Protein AF-A0A7W4GST1-F1 (afdb_monomer_lite)

Secondary structure (DSSP, 8-state):
-PPP--TTHHHHHHHHHHHHHHHHHHH--HHHHHHHTT--HHHHHTT-SSHHHHHHHHHHHHHHHHHHHHHHHHS--GGGS-HHHHHHHT---HHHHHHHHHHHHHTHHHHHHHHHS-TTSTTTTHHHHHHHH-

Foldseek 3Di:
DDDPPCVLVVLLLVLLLVQLLVQFLVRRDSVSSCVSSVHDVVSVVVPDVDSQRSLCVSLVLVVVLLVVVLCVLPVDDCVPPDPVVVVVSPDCDPVNVVVVVVSCVVRVSSVCNLPPRQPPYPSNCVVVVSVVSD

Radius of gyration: 18.72 Å; chains: 1; bounding box: 45×24×54 Å

Sequence (134 aa):
MSNRDTSIDSRLIESARKEFIEKGFIKAELKTICEDANVTTGAVYKRYKGKEELFGAVVEKAVVTLDSFVSERTDVDFSSMSDEEVKNTWIMNEKYILDVFRILWDIREEFVLLLEKSAGTVHENFGHDFAFRM

pLDDT: mean 89.86, std 10.29, range [38.62, 98.69]

Structure (mmCIF, N/CA/C/O backbone):
data_AF-A0A7W4GST1-F1
#
_entry.id   AF-A0A7W4GST1-F1
#
loop_
_atom_site.group_PDB
_atom_site.id
_atom_site.type_symbol
_atom_site.label_atom_id
_atom_site.label_alt_id
_atom_site.label_comp_id
_atom_site.label_asym_id
_atom_site.label_entity_id
_atom_site.label_seq_id
_atom_site.pdbx_PDB_ins_code
_atom_site.Cartn_x
_atom_site.Cartn_y
_atom_site.Cartn_z
_atom_site.occupancy
_atom_site.B_iso_or_equiv
_atom_site.auth_seq_id
_atom_site.auth_comp_id
_atom_site.auth_asym_id
_atom_site.auth_atom_id
_atom_site.pdbx_PDB_model_num
ATOM 1 N N . MET A 1 1 ? 13.398 4.122 26.455 1.00 38.62 1 MET A N 1
ATOM 2 C CA . MET A 1 1 ? 12.421 4.359 25.369 1.00 38.62 1 MET A CA 1
ATOM 3 C C . MET A 1 1 ? 11.592 3.093 25.238 1.00 38.62 1 MET A C 1
ATOM 5 O O . MET A 1 1 ? 12.191 2.034 25.116 1.00 38.62 1 MET A O 1
ATOM 9 N N . SER A 1 2 ? 10.266 3.158 25.398 1.00 48.28 2 SER A N 1
ATOM 10 C CA . SER A 1 2 ? 9.410 1.970 25.253 1.00 48.28 2 SER A CA 1
ATOM 11 C C . SER A 1 2 ? 9.526 1.463 23.820 1.00 48.28 2 SER A C 1
ATOM 13 O O . SER A 1 2 ? 9.198 2.209 22.900 1.00 48.28 2 SER A O 1
ATOM 15 N N . ASN A 1 3 ? 9.984 0.225 23.627 1.00 53.22 3 ASN A N 1
ATOM 16 C CA . ASN A 1 3 ? 9.865 -0.437 22.331 1.00 53.22 3 ASN A CA 1
ATOM 17 C C . ASN A 1 3 ? 8.385 -0.432 21.934 1.00 53.22 3 ASN A C 1
ATOM 19 O O . ASN A 1 3 ? 7.518 -0.749 22.754 1.00 53.22 3 ASN A O 1
ATOM 23 N N . ARG A 1 4 ? 8.095 0.005 20.705 1.00 65.50 4 ARG A N 1
ATOM 24 C CA . ARG A 1 4 ? 6.751 -0.106 20.140 1.00 65.50 4 ARG A CA 1
ATOM 25 C C . ARG A 1 4 ? 6.424 -1.592 20.051 1.00 65.50 4 ARG A C 1
ATOM 27 O O . ARG A 1 4 ? 7.200 -2.364 19.501 1.00 65.50 4 ARG A O 1
ATOM 34 N N . ASP A 1 5 ? 5.292 -1.975 20.619 1.00 67.75 5 ASP A N 1
ATOM 35 C CA . ASP A 1 5 ? 4.750 -3.318 20.463 1.00 67.75 5 ASP A CA 1
ATOM 36 C C . ASP A 1 5 ? 4.254 -3.485 19.019 1.00 67.75 5 ASP A C 1
ATOM 38 O O . ASP A 1 5 ? 3.178 -2.999 18.668 1.00 67.75 5 ASP A O 1
ATOM 42 N N . THR A 1 6 ? 5.064 -4.112 18.171 1.00 73.00 6 THR A N 1
ATOM 43 C CA . THR A 1 6 ? 4.752 -4.371 16.756 1.00 73.00 6 THR A CA 1
ATOM 44 C C . THR A 1 6 ? 3.945 -5.654 16.556 1.00 73.00 6 THR A C 1
ATOM 46 O O . THR A 1 6 ? 3.552 -5.964 15.434 1.00 73.00 6 THR A O 1
ATOM 49 N N . SER A 1 7 ? 3.646 -6.404 17.629 1.00 76.38 7 SER A N 1
ATOM 50 C CA . SER A 1 7 ? 2.970 -7.709 17.540 1.00 76.38 7 SER A CA 1
ATOM 51 C C . SER A 1 7 ? 1.570 -7.636 16.929 1.00 76.38 7 SER A C 1
ATOM 53 O O . SER A 1 7 ? 1.055 -8.638 16.435 1.00 76.38 7 SER A O 1
ATOM 55 N N . ILE A 1 8 ? 0.947 -6.454 16.946 1.00 81.88 8 ILE A N 1
ATOM 56 C CA . ILE A 1 8 ? -0.384 -6.244 16.379 1.00 81.88 8 ILE A CA 1
ATOM 57 C C . ILE A 1 8 ? -0.361 -5.720 14.942 1.00 81.88 8 ILE A C 1
ATOM 59 O O . ILE A 1 8 ? -1.408 -5.735 14.300 1.00 81.88 8 ILE A O 1
ATOM 63 N N . ASP A 1 9 ? 0.787 -5.250 14.452 1.00 84.81 9 ASP A N 1
ATOM 64 C CA . ASP A 1 9 ? 0.866 -4.530 13.180 1.00 84.81 9 ASP A CA 1
ATOM 65 C C . ASP A 1 9 ? 0.581 -5.478 12.008 1.00 84.81 9 ASP A C 1
ATOM 67 O O . ASP A 1 9 ? -0.189 -5.136 11.117 1.00 84.81 9 ASP A O 1
ATOM 71 N N . SER A 1 10 ? 1.092 -6.714 12.056 1.00 90.06 10 SER A N 1
ATOM 72 C CA . SER A 1 10 ? 0.873 -7.717 11.004 1.00 90.06 10 SER A CA 1
ATOM 73 C C . SER A 1 10 ? -0.607 -8.064 10.816 1.00 90.06 10 SER A C 1
ATOM 75 O O . SER A 1 10 ? -1.128 -7.947 9.709 1.00 90.06 10 SER A O 1
ATOM 77 N N . ARG A 1 11 ? -1.313 -8.424 11.895 1.00 94.25 11 ARG A N 1
ATOM 78 C CA . ARG A 1 11 ? -2.747 -8.767 11.844 1.00 94.25 11 ARG A CA 1
ATOM 79 C C . ARG A 1 11 ? -3.635 -7.572 11.492 1.00 94.25 11 ARG A C 1
ATOM 81 O O . ARG A 1 11 ? -4.651 -7.744 10.825 1.00 94.25 11 ARG A O 1
ATOM 88 N N . LEU A 1 12 ? -3.257 -6.363 11.918 1.00 95.50 12 LEU A N 1
ATOM 89 C CA . LEU A 1 12 ? -3.978 -5.138 11.575 1.00 95.50 12 LEU A CA 1
ATOM 90 C C . LEU A 1 12 ? -3.830 -4.805 10.087 1.00 95.50 12 LEU A C 1
ATOM 92 O O . LEU A 1 12 ? -4.831 -4.519 9.438 1.00 95.50 12 LEU A O 1
ATOM 96 N N . ILE A 1 13 ? -2.613 -4.883 9.543 1.00 96.31 13 ILE A N 1
ATOM 97 C CA . ILE A 1 13 ? -2.346 -4.676 8.114 1.00 96.31 13 ILE A CA 1
ATOM 98 C C . ILE A 1 13 ? -3.043 -5.741 7.265 1.00 96.31 13 ILE A C 1
ATOM 100 O O . ILE A 1 13 ? -3.629 -5.409 6.237 1.00 96.31 13 ILE A O 1
ATOM 104 N N . GLU A 1 14 ? -3.031 -7.006 7.692 1.00 96.88 14 GLU A N 1
ATOM 105 C CA . GLU A 1 14 ? -3.722 -8.085 6.980 1.00 96.88 14 GLU A CA 1
ATOM 106 C C . GLU A 1 14 ? -5.245 -7.873 6.959 1.00 96.88 14 GLU A C 1
ATOM 108 O O . GLU A 1 14 ? -5.868 -7.976 5.902 1.00 96.88 14 GLU A O 1
ATOM 113 N N . SER A 1 15 ? -5.842 -7.529 8.104 1.00 97.88 15 SER A N 1
ATOM 114 C CA . SER A 1 15 ? -7.270 -7.201 8.206 1.00 97.88 15 SER A CA 1
ATOM 115 C C . SER A 1 15 ? -7.639 -5.995 7.334 1.00 97.88 15 SER A C 1
ATOM 117 O O . SER A 1 15 ? -8.568 -6.056 6.528 1.00 97.88 15 SER A O 1
ATOM 119 N N . ALA A 1 16 ? -6.846 -4.922 7.418 1.00 98.06 16 ALA A N 1
ATOM 120 C CA . ALA A 1 16 ? -7.045 -3.714 6.628 1.00 98.06 16 ALA A CA 1
ATOM 121 C C . ALA A 1 16 ? -6.994 -4.006 5.127 1.00 98.06 16 ALA A C 1
ATOM 123 O O . ALA A 1 16 ? -7.876 -3.590 4.381 1.00 98.06 16 ALA A O 1
ATOM 124 N N . ARG A 1 17 ? -5.996 -4.778 4.691 1.00 98.50 17 ARG A N 1
ATOM 125 C CA . ARG A 1 17 ? -5.855 -5.207 3.301 1.00 98.50 17 ARG A CA 1
ATOM 126 C C . ARG A 1 17 ? -7.092 -5.947 2.800 1.00 98.50 17 ARG A C 1
ATOM 128 O O . ARG A 1 17 ? -7.579 -5.616 1.724 1.00 98.50 17 ARG A O 1
ATOM 135 N N . LYS A 1 18 ? -7.609 -6.914 3.566 1.00 98.44 18 LYS A N 1
ATOM 136 C CA . LYS A 1 18 ? -8.809 -7.682 3.188 1.00 98.44 18 LYS A CA 1
ATOM 137 C C . LYS A 1 18 ? -10.023 -6.771 3.013 1.00 98.44 18 LYS A C 1
ATOM 139 O O . LYS A 1 18 ? -10.644 -6.792 1.953 1.00 98.44 18 LYS A O 1
ATOM 144 N N . GLU A 1 19 ? -10.291 -5.914 3.997 1.00 98.56 19 GLU A N 1
ATOM 145 C CA . GLU A 1 19 ? -11.397 -4.951 3.944 1.00 98.56 19 GLU A CA 1
ATOM 146 C C . GLU A 1 19 ? -11.264 -3.996 2.742 1.00 98.56 19 GLU A C 1
ATOM 148 O O . GLU A 1 19 ? -12.233 -3.754 2.018 1.00 98.56 19 GLU A O 1
ATOM 153 N N . PHE A 1 20 ? -10.063 -3.461 2.492 1.00 98.69 20 PHE A N 1
ATOM 154 C CA . PHE A 1 20 ? -9.825 -2.548 1.372 1.00 98.69 20 PHE A CA 1
ATOM 155 C C . PHE A 1 20 ? -9.957 -3.237 0.009 1.00 98.69 20 PHE A C 1
ATOM 157 O O . PHE A 1 20 ? -10.495 -2.628 -0.915 1.00 98.69 20 PHE A O 1
ATOM 164 N N . ILE A 1 21 ? -9.519 -4.492 -0.132 1.00 98.38 21 ILE A N 1
ATOM 165 C CA . ILE A 1 21 ? -9.679 -5.255 -1.381 1.00 98.38 21 ILE A CA 1
ATOM 166 C C . ILE A 1 21 ? -11.166 -5.460 -1.677 1.00 98.38 21 ILE A C 1
ATOM 168 O O . ILE A 1 21 ? -11.627 -5.210 -2.797 1.00 98.38 21 ILE A O 1
ATOM 172 N N . GLU A 1 22 ? -11.925 -5.878 -0.665 1.00 98.31 22 GLU A N 1
ATOM 173 C CA . GLU A 1 22 ? -13.339 -6.199 -0.816 1.00 98.31 22 GLU A CA 1
ATOM 174 C C . GLU A 1 22 ? -14.175 -4.944 -1.092 1.00 98.31 22 GLU A C 1
ATOM 176 O O . GLU A 1 22 ? -14.924 -4.888 -2.073 1.00 98.31 22 GLU A O 1
ATOM 181 N N . LYS A 1 23 ? -14.019 -3.902 -0.269 1.00 98.31 23 LYS A N 1
ATOM 182 C CA . LYS A 1 23 ? -14.939 -2.75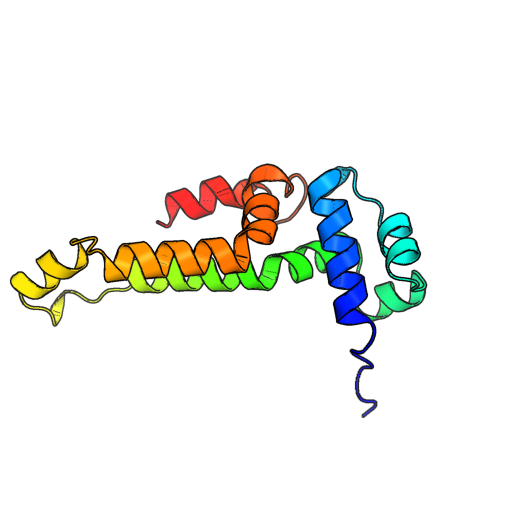4 -0.258 1.00 98.31 23 LYS A CA 1
ATOM 183 C C . LYS A 1 23 ? -14.388 -1.500 -0.931 1.00 98.31 23 LYS A C 1
ATOM 185 O O . LYS A 1 23 ? -15.164 -0.614 -1.296 1.00 98.31 23 LYS A O 1
ATOM 190 N N . GLY A 1 24 ? -13.077 -1.421 -1.139 1.00 98.38 24 GLY A N 1
ATOM 191 C CA . GLY A 1 24 ? -12.396 -0.189 -1.530 1.00 98.38 24 GLY A CA 1
ATOM 192 C C . GLY A 1 24 ? -12.264 0.802 -0.375 1.00 98.38 24 GLY A C 1
ATOM 193 O O . GLY A 1 24 ? -12.991 0.723 0.618 1.00 98.38 24 GLY A O 1
ATOM 194 N N . PHE A 1 25 ? -11.351 1.767 -0.505 1.00 98.56 25 PHE A N 1
ATOM 195 C CA . PHE A 1 25 ? -11.042 2.711 0.568 1.00 98.56 25 PHE A CA 1
ATOM 196 C C . PHE A 1 25 ? -12.276 3.447 1.106 1.00 98.56 25 PHE A C 1
ATOM 198 O O . PHE A 1 25 ? -12.496 3.471 2.317 1.00 98.56 25 PHE A O 1
ATOM 205 N N . ILE A 1 26 ? -13.110 4.014 0.226 1.00 98.00 26 ILE A N 1
ATOM 206 C CA . ILE A 1 26 ? -14.269 4.831 0.623 1.00 98.00 26 ILE A CA 1
ATOM 207 C C . ILE A 1 26 ? -15.229 4.039 1.516 1.00 98.00 26 ILE A C 1
ATOM 209 O O . ILE A 1 26 ? -15.609 4.531 2.579 1.00 98.00 26 ILE A O 1
ATOM 213 N N . LYS A 1 27 ? -15.587 2.813 1.112 1.00 98.25 27 LYS A N 1
ATOM 214 C CA . LYS A 1 27 ? -16.597 1.988 1.798 1.00 98.25 27 LYS A CA 1
ATOM 215 C C . LYS A 1 27 ? -16.033 1.130 2.930 1.00 98.25 27 LYS A C 1
ATOM 217 O O . LYS A 1 27 ? -16.814 0.613 3.717 1.00 98.25 27 LYS A O 1
ATOM 222 N N . ALA A 1 28 ? -14.715 0.970 3.012 1.00 98.06 28 ALA A N 1
ATOM 223 C CA . ALA A 1 28 ? -14.072 0.257 4.106 1.00 98.06 28 ALA A CA 1
ATOM 224 C C . ALA A 1 28 ? -14.319 0.946 5.456 1.00 98.06 28 ALA A C 1
ATOM 226 O O . ALA A 1 28 ? -14.214 2.176 5.578 1.00 98.06 28 ALA A O 1
ATOM 227 N N . GLU A 1 29 ? -14.579 0.151 6.489 1.00 96.56 29 GLU A N 1
ATOM 228 C CA . GLU A 1 29 ? -14.832 0.642 7.839 1.00 96.56 29 GLU A CA 1
ATOM 229 C C . GLU A 1 29 ? -13.673 0.309 8.781 1.00 96.56 29 GLU A C 1
ATOM 231 O O . GLU A 1 29 ? -13.325 -0.849 9.003 1.00 96.56 29 GLU A O 1
ATOM 236 N N . LEU A 1 30 ? -13.108 1.338 9.426 1.00 95.56 30 LEU A N 1
ATOM 237 C CA . LEU A 1 30 ? -12.026 1.147 10.400 1.00 95.56 30 LEU A CA 1
ATOM 238 C C . LEU A 1 30 ? -12.459 0.254 11.573 1.00 95.56 30 LEU A C 1
ATOM 240 O O . LEU A 1 30 ? -11.638 -0.452 12.152 1.00 95.56 30 LEU A O 1
ATOM 244 N N . LYS A 1 31 ? -13.750 0.282 11.916 1.00 95.38 31 LYS A N 1
ATOM 245 C CA . LYS A 1 31 ? -14.335 -0.560 12.956 1.00 95.38 31 LYS A CA 1
ATOM 246 C C . LYS A 1 31 ? -14.243 -2.046 12.590 1.00 95.38 31 LYS A C 1
ATOM 248 O O . LYS A 1 31 ? -13.703 -2.796 13.395 1.00 95.38 31 LYS A O 1
ATOM 253 N N . THR A 1 32 ? -14.680 -2.434 11.389 1.00 97.50 32 THR A N 1
ATOM 254 C CA . THR A 1 32 ? -14.578 -3.816 10.888 1.00 97.50 32 THR A CA 1
ATOM 255 C C . THR A 1 32 ? -13.131 -4.293 10.892 1.00 97.50 32 THR A C 1
ATOM 257 O O . THR A 1 32 ? -12.829 -5.335 11.461 1.00 97.50 32 THR A O 1
ATOM 260 N N . ILE A 1 33 ? -12.209 -3.458 10.400 1.00 97.56 33 ILE A N 1
ATOM 261 C CA . ILE A 1 33 ? -10.772 -3.767 10.411 1.00 97.56 33 ILE A CA 1
ATOM 262 C C . ILE A 1 33 ? -10.271 -4.074 11.833 1.00 97.56 33 ILE A C 1
ATOM 264 O O . ILE A 1 33 ? -9.522 -5.030 12.044 1.00 97.56 33 ILE A O 1
ATOM 268 N N . CYS A 1 34 ? -10.670 -3.258 12.815 1.00 95.12 34 CYS A N 1
ATOM 269 C CA . CYS A 1 34 ? -10.283 -3.443 14.213 1.00 95.12 34 CYS A CA 1
ATOM 270 C C . CYS A 1 34 ? -10.859 -4.735 14.809 1.00 95.12 34 CYS A C 1
ATOM 272 O O . CYS A 1 34 ? -10.140 -5.457 15.502 1.00 95.12 34 CYS A O 1
ATOM 274 N N . GLU A 1 35 ? -12.139 -5.009 14.549 1.00 96.44 35 GLU A N 1
ATOM 275 C CA . GLU A 1 35 ? -12.846 -6.199 15.032 1.00 96.44 35 GLU A CA 1
ATOM 276 C C . GLU A 1 35 ? -12.194 -7.478 14.491 1.00 96.44 35 GLU A C 1
ATOM 278 O O . GLU A 1 35 ? -11.807 -8.342 15.281 1.00 96.44 35 GLU A O 1
ATOM 283 N N . ASP A 1 36 ? -11.943 -7.543 13.183 1.00 97.00 36 ASP A N 1
ATOM 284 C CA . ASP A 1 36 ? -11.333 -8.701 12.519 1.00 97.00 36 ASP A CA 1
ATOM 285 C C . ASP A 1 36 ? -9.868 -8.918 12.929 1.00 97.00 36 ASP A C 1
ATOM 287 O O . ASP A 1 36 ? -9.402 -10.051 13.058 1.00 97.00 36 ASP A O 1
ATOM 291 N N . ALA A 1 37 ? -9.131 -7.837 13.206 1.00 95.38 37 ALA A N 1
ATOM 292 C CA . ALA A 1 37 ? -7.768 -7.914 13.734 1.00 95.38 37 ALA A CA 1
ATOM 293 C C . ALA A 1 37 ? -7.714 -8.202 15.248 1.00 95.38 37 ALA A C 1
ATOM 295 O O . ALA A 1 37 ? -6.619 -8.362 15.802 1.00 95.38 37 ALA A O 1
ATOM 296 N N . ASN A 1 38 ? -8.862 -8.265 15.934 1.00 94.62 38 ASN A N 1
ATOM 297 C CA . ASN A 1 38 ? -8.970 -8.381 17.389 1.00 94.62 38 ASN A CA 1
ATOM 298 C C . ASN A 1 38 ? -8.125 -7.315 18.121 1.00 94.62 38 ASN A C 1
ATOM 300 O O . ASN A 1 38 ? -7.299 -7.613 18.997 1.00 94.62 38 ASN A O 1
ATOM 304 N N . VAL A 1 39 ? -8.294 -6.056 17.706 1.00 91.69 39 VAL A N 1
ATOM 305 C CA . VAL A 1 39 ? -7.659 -4.872 18.298 1.00 91.69 39 VAL A CA 1
ATOM 306 C C . VAL A 1 39 ? -8.701 -3.810 18.629 1.00 91.69 39 VAL A C 1
ATOM 308 O O . VAL A 1 39 ? -9.749 -3.706 18.003 1.00 91.69 39 VAL A O 1
ATOM 311 N N . THR A 1 40 ? -8.408 -2.967 19.616 1.00 91.25 40 THR A N 1
ATOM 312 C CA . THR A 1 40 ? -9.268 -1.816 19.911 1.00 91.25 40 THR A CA 1
ATOM 313 C C . THR A 1 40 ? -8.954 -0.659 18.969 1.00 91.25 40 THR A C 1
ATOM 315 O O . THR A 1 40 ? -7.799 -0.437 18.599 1.00 91.25 40 THR A O 1
ATOM 318 N N . THR A 1 41 ? -9.950 0.169 18.658 1.00 88.88 41 THR A N 1
ATOM 319 C CA . THR A 1 41 ? -9.745 1.380 17.845 1.00 88.88 41 THR A CA 1
ATOM 320 C C . THR A 1 41 ? -8.720 2.328 18.482 1.00 88.88 41 THR A C 1
ATOM 322 O O . THR A 1 41 ? -7.907 2.934 17.790 1.00 88.88 41 THR A O 1
ATOM 325 N N . GLY A 1 42 ? -8.677 2.402 19.818 1.00 88.88 42 GLY A N 1
ATOM 326 C CA . GLY A 1 42 ? -7.668 3.180 20.543 1.00 88.88 42 GLY A CA 1
ATOM 327 C C . GLY A 1 42 ? -6.232 2.677 20.339 1.00 88.88 42 GLY A C 1
ATOM 328 O O . GLY A 1 42 ? -5.298 3.477 20.358 1.00 88.88 42 GLY A O 1
ATOM 329 N N . ALA A 1 43 ? -6.029 1.374 20.114 1.00 87.62 43 ALA A N 1
ATOM 330 C CA . ALA A 1 43 ? -4.715 0.827 19.778 1.00 87.62 43 ALA A CA 1
ATOM 331 C C . ALA A 1 43 ? -4.279 1.200 18.352 1.00 87.62 43 ALA A C 1
ATOM 333 O O . ALA A 1 43 ? -3.086 1.436 18.134 1.00 87.62 43 ALA A O 1
ATOM 334 N N . VAL A 1 44 ? -5.231 1.302 17.418 1.00 88.94 44 VAL A N 1
ATOM 335 C CA . VAL A 1 44 ? -4.991 1.777 16.048 1.00 88.94 44 VAL A CA 1
ATOM 336 C C . VAL A 1 44 ? -4.644 3.259 16.044 1.00 88.94 44 VAL A C 1
ATOM 338 O O . VAL A 1 44 ? -3.617 3.618 15.484 1.00 88.94 44 VAL A O 1
ATOM 341 N N . TYR A 1 45 ? -5.393 4.105 16.761 1.00 89.12 45 TYR A N 1
ATOM 342 C CA . TYR A 1 45 ? -5.120 5.551 16.818 1.00 89.12 45 TYR A CA 1
ATOM 343 C C . TYR A 1 45 ? -3.762 5.926 17.431 1.00 89.12 45 TYR A C 1
ATOM 345 O O . TYR A 1 45 ? -3.241 7.010 17.183 1.00 89.12 45 TYR A O 1
ATOM 353 N N . LYS A 1 46 ? -3.148 5.030 18.213 1.00 89.31 46 LYS A N 1
ATOM 354 C CA . LYS A 1 46 ? -1.764 5.198 18.695 1.00 89.31 46 LYS A CA 1
ATOM 355 C C . LYS A 1 46 ? -0.701 4.953 17.612 1.00 89.31 46 LYS A C 1
ATOM 357 O O . LYS A 1 46 ? 0.465 5.289 17.829 1.00 89.31 46 LYS A O 1
ATOM 362 N N . ARG A 1 47 ? -1.077 4.320 16.499 1.00 87.50 47 ARG A N 1
ATOM 363 C CA . ARG A 1 47 ? -0.194 3.904 15.397 1.00 87.50 47 ARG A CA 1
ATOM 364 C C . ARG A 1 47 ? -0.457 4.697 14.128 1.00 87.50 47 ARG A C 1
ATOM 366 O O . ARG A 1 47 ? 0.492 5.191 13.537 1.00 87.50 47 ARG A O 1
ATOM 373 N N . TYR A 1 48 ? -1.732 4.844 13.785 1.00 91.38 48 TYR A N 1
ATOM 374 C CA . TYR A 1 48 ? -2.223 5.506 12.589 1.00 91.38 48 TYR A CA 1
ATOM 375 C C . TYR A 1 48 ? -3.253 6.567 12.984 1.00 91.38 48 TYR A C 1
ATOM 377 O O . TYR A 1 48 ? -4.181 6.304 13.744 1.00 91.38 48 TYR A O 1
ATOM 385 N N . LYS A 1 49 ? -3.130 7.765 12.428 1.00 90.62 49 LYS A N 1
ATOM 386 C CA . LYS A 1 49 ? -4.032 8.912 12.566 1.00 90.62 49 LYS A CA 1
ATOM 387 C C . LYS A 1 49 ? -5.432 8.628 12.020 1.00 90.62 49 LYS A C 1
ATOM 389 O O . LYS A 1 49 ? -6.363 9.366 12.329 1.00 90.62 49 LYS A O 1
ATOM 394 N N . GLY A 1 50 ? -5.606 7.564 11.236 1.00 91.38 50 GLY A N 1
ATOM 395 C CA . GLY A 1 50 ? -6.907 7.110 10.764 1.00 91.38 50 GLY A CA 1
ATOM 396 C C . GLY A 1 50 ? -6.813 6.101 9.624 1.00 91.38 50 GLY A C 1
ATOM 397 O O . GLY A 1 50 ? -5.757 5.523 9.371 1.00 91.38 50 GLY A O 1
ATOM 398 N N . LYS A 1 51 ? -7.944 5.919 8.929 1.00 94.19 51 LYS A N 1
ATOM 399 C CA . LYS A 1 51 ? -8.095 4.977 7.810 1.00 94.19 51 LYS A CA 1
ATOM 400 C C . LYS A 1 51 ? -7.142 5.280 6.645 1.00 94.19 51 LYS A C 1
ATOM 402 O O . LYS A 1 51 ? -6.609 4.343 6.073 1.00 94.19 51 LYS A O 1
ATOM 407 N N . GLU A 1 52 ? -6.906 6.559 6.338 1.00 96.25 52 GLU A N 1
ATOM 408 C CA . GLU A 1 52 ? -5.997 7.005 5.264 1.00 96.25 52 GLU A CA 1
ATOM 409 C C . GLU A 1 52 ? -4.552 6.553 5.511 1.00 96.25 52 GLU A C 1
ATOM 411 O O . GLU A 1 52 ? -3.951 5.896 4.670 1.00 96.25 52 GLU A O 1
ATOM 416 N N . GLU A 1 53 ? -4.001 6.837 6.695 1.00 95.94 53 GLU A N 1
ATOM 417 C CA . GLU A 1 53 ? -2.620 6.448 7.020 1.00 95.94 53 GLU A CA 1
ATOM 418 C C . GLU A 1 53 ? -2.472 4.922 7.103 1.00 95.94 53 GLU A C 1
ATOM 420 O O . GLU A 1 53 ? -1.443 4.377 6.711 1.00 95.94 53 GLU A O 1
ATOM 425 N N . LEU A 1 54 ? -3.519 4.219 7.552 1.00 96.44 54 LEU A N 1
ATOM 426 C CA . LEU A 1 54 ? -3.548 2.759 7.525 1.00 96.44 54 LEU A CA 1
ATOM 427 C C . LEU A 1 54 ? -3.572 2.210 6.090 1.00 96.44 54 LEU A C 1
ATOM 429 O O . LEU A 1 54 ? -2.873 1.243 5.810 1.00 96.44 54 LEU A O 1
ATOM 433 N N . PHE A 1 55 ? -4.334 2.822 5.179 1.00 98.31 55 PHE A N 1
ATOM 434 C CA . PHE A 1 55 ? -4.312 2.461 3.760 1.00 98.31 55 PHE A CA 1
ATOM 435 C C . PHE A 1 55 ? -2.918 2.668 3.165 1.00 98.31 55 PHE A C 1
ATOM 437 O O . PHE A 1 55 ? -2.386 1.751 2.544 1.00 98.31 55 PHE A O 1
ATOM 444 N N . GLY A 1 56 ? -2.296 3.823 3.431 1.00 97.75 56 GLY A N 1
ATOM 445 C CA . GLY A 1 56 ? -0.922 4.116 3.017 1.00 97.75 56 GLY A CA 1
ATOM 446 C C . GLY A 1 56 ? 0.065 3.042 3.478 1.00 97.75 56 GLY A C 1
ATOM 447 O O . GLY A 1 56 ? 0.824 2.519 2.670 1.00 97.75 56 GLY A O 1
ATOM 448 N N . ALA A 1 57 ? -0.014 2.622 4.743 1.00 96.62 57 ALA A N 1
ATOM 449 C CA . ALA A 1 57 ? 0.830 1.550 5.274 1.00 96.62 57 ALA A CA 1
ATOM 450 C C . ALA A 1 57 ? 0.571 0.180 4.617 1.00 96.62 57 ALA A C 1
ATOM 452 O O . ALA A 1 57 ? 1.494 -0.619 4.475 1.00 96.62 57 ALA A O 1
ATOM 453 N N . VAL A 1 58 ? -0.668 -0.109 4.201 1.00 98.00 58 VAL A N 1
ATOM 454 C CA . VAL A 1 58 ? -0.992 -1.348 3.473 1.00 98.00 58 VAL A CA 1
ATOM 455 C C . VAL A 1 58 ? -0.328 -1.366 2.095 1.00 98.00 58 VAL A C 1
ATOM 457 O O . VAL A 1 58 ? 0.165 -2.417 1.693 1.00 98.00 58 VAL A O 1
ATOM 460 N N . VAL A 1 59 ? -0.307 -0.235 1.380 1.00 98.25 59 VAL A N 1
ATOM 461 C CA . VAL A 1 59 ? 0.208 -0.151 -0.001 1.00 98.25 59 VAL A CA 1
ATOM 462 C C . VAL A 1 59 ? 1.677 0.272 -0.103 1.00 98.25 59 VAL A C 1
ATOM 464 O O . VAL A 1 59 ? 2.252 0.194 -1.187 1.00 98.25 59 VAL A O 1
ATOM 467 N N . GLU A 1 60 ? 2.307 0.677 1.002 1.00 96.88 60 GLU A N 1
ATOM 468 C CA . GLU A 1 60 ? 3.663 1.243 1.043 1.00 96.88 60 GLU A CA 1
ATOM 469 C C . GLU A 1 60 ? 4.693 0.378 0.308 1.00 96.88 60 GLU A C 1
ATOM 471 O O . GLU A 1 60 ? 5.439 0.878 -0.535 1.00 96.88 60 GLU A O 1
ATOM 476 N N . LYS A 1 61 ? 4.687 -0.940 0.555 1.00 95.56 61 LYS A N 1
ATOM 477 C CA . LYS A 1 61 ? 5.602 -1.873 -0.117 1.00 95.56 61 LYS A CA 1
ATOM 478 C C . LYS A 1 61 ? 5.462 -1.794 -1.640 1.00 95.56 61 LYS A C 1
ATOM 480 O O . LYS A 1 61 ? 6.474 -1.780 -2.336 1.00 95.56 61 LYS A O 1
ATOM 485 N N . ALA A 1 62 ? 4.236 -1.746 -2.159 1.00 97.19 62 ALA A N 1
ATOM 486 C CA . ALA A 1 62 ? 3.996 -1.667 -3.597 1.00 97.19 62 ALA A CA 1
ATOM 487 C C . ALA A 1 62 ? 4.439 -0.329 -4.177 1.00 97.19 62 ALA A C 1
ATOM 489 O O . ALA A 1 62 ? 5.120 -0.331 -5.196 1.00 97.19 62 ALA A O 1
ATOM 490 N N . VAL A 1 63 ? 4.116 0.783 -3.510 1.00 96.75 63 VAL A N 1
ATOM 491 C CA . VAL A 1 63 ? 4.535 2.125 -3.943 1.00 96.75 63 VAL A CA 1
ATOM 492 C C . VAL A 1 63 ? 6.058 2.191 -4.060 1.00 96.75 63 VAL A C 1
ATOM 494 O O . VAL A 1 63 ? 6.568 2.479 -5.137 1.00 96.75 63 VAL A O 1
ATOM 497 N N . VAL A 1 64 ? 6.789 1.804 -3.010 1.00 96.38 64 VAL A N 1
ATOM 498 C CA . VAL A 1 64 ? 8.263 1.816 -3.008 1.00 96.38 64 VAL A CA 1
ATOM 499 C C . VAL A 1 64 ? 8.842 0.898 -4.086 1.00 96.38 64 VAL A C 1
ATOM 501 O O . VAL A 1 64 ?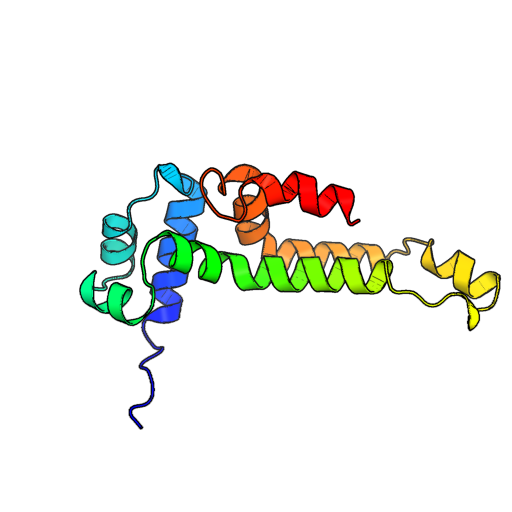 9.797 1.266 -4.769 1.00 96.38 64 VAL A O 1
ATOM 504 N N . THR A 1 65 ? 8.270 -0.295 -4.253 1.00 95.25 65 THR A N 1
ATOM 505 C CA . THR A 1 65 ? 8.743 -1.275 -5.242 1.00 95.25 65 THR A CA 1
ATOM 506 C C . THR A 1 65 ? 8.554 -0.760 -6.670 1.00 95.25 65 THR A C 1
ATOM 508 O O . THR A 1 65 ? 9.462 -0.862 -7.490 1.00 95.25 65 THR A O 1
ATOM 511 N N . LEU A 1 66 ? 7.388 -0.185 -6.965 1.00 93.75 66 LEU A N 1
ATOM 512 C CA . LEU A 1 66 ? 7.050 0.336 -8.288 1.00 93.75 66 LEU A CA 1
ATOM 513 C C . LEU A 1 66 ? 7.801 1.630 -8.607 1.00 93.75 66 LEU A C 1
ATOM 515 O O . LEU A 1 66 ? 8.243 1.802 -9.738 1.00 93.75 66 LEU A O 1
ATOM 519 N N . ASP A 1 67 ? 7.997 2.507 -7.623 1.00 92.75 67 ASP A N 1
ATOM 520 C CA . ASP A 1 67 ? 8.807 3.714 -7.793 1.00 92.75 67 ASP A CA 1
ATOM 521 C C . ASP A 1 67 ? 10.272 3.360 -8.068 1.00 92.75 67 ASP A C 1
ATOM 523 O O . ASP A 1 67 ? 10.863 3.904 -8.995 1.00 92.75 67 ASP A O 1
ATOM 527 N N . SER A 1 68 ? 10.829 2.388 -7.335 1.00 91.06 68 SER A N 1
ATOM 528 C CA . SER A 1 68 ? 12.197 1.901 -7.573 1.00 91.06 68 SER A CA 1
ATOM 529 C C . SER A 1 68 ? 12.338 1.312 -8.980 1.00 91.06 68 SER A C 1
ATOM 531 O O . SER A 1 68 ? 13.289 1.622 -9.690 1.00 91.06 68 SER A O 1
ATOM 533 N N . PHE A 1 69 ? 11.349 0.525 -9.414 1.00 88.38 69 PHE A N 1
ATOM 534 C CA . PHE A 1 69 ? 11.302 -0.043 -10.760 1.00 88.38 69 PHE A CA 1
ATOM 535 C C . PHE A 1 69 ? 11.268 1.021 -11.868 1.00 88.38 69 PHE A C 1
ATOM 537 O O . PHE A 1 69 ? 11.913 0.852 -12.902 1.00 88.38 69 PHE A O 1
ATOM 544 N N . VAL A 1 70 ? 10.522 2.110 -11.666 1.00 87.69 70 VAL A N 1
ATOM 545 C CA . VAL A 1 70 ? 10.480 3.240 -12.605 1.00 87.69 70 VAL A CA 1
ATOM 546 C C . VAL A 1 70 ? 11.824 3.967 -12.624 1.00 87.69 70 VAL A C 1
ATOM 548 O O . VAL A 1 70 ? 12.401 4.131 -13.696 1.00 87.69 70 VAL A O 1
ATOM 551 N N . SER A 1 71 ? 12.361 4.336 -11.457 1.00 86.25 71 SER A N 1
ATOM 552 C CA . SER A 1 71 ? 13.638 5.053 -11.349 1.00 86.25 71 SER A CA 1
ATOM 553 C C . SER A 1 71 ? 14.803 4.290 -11.980 1.00 86.25 71 SER A C 1
ATOM 555 O O . SER A 1 71 ? 15.599 4.882 -12.703 1.00 86.25 71 SER A O 1
ATOM 557 N N . GLU A 1 72 ? 14.874 2.968 -11.793 1.00 81.62 72 GLU A N 1
ATOM 558 C CA . GLU A 1 72 ? 15.895 2.119 -12.427 1.00 81.62 72 GLU A CA 1
ATOM 559 C C . GLU A 1 72 ? 15.864 2.168 -13.964 1.00 81.62 72 GLU A C 1
ATOM 561 O O . GLU A 1 72 ? 16.866 1.851 -14.607 1.00 81.62 72 GLU A O 1
ATOM 566 N N . ARG A 1 73 ? 14.736 2.562 -14.568 1.00 75.44 73 ARG A N 1
ATOM 567 C CA . ARG A 1 73 ? 14.591 2.680 -16.023 1.00 75.44 73 ARG A CA 1
ATOM 568 C C . ARG A 1 73 ? 14.675 4.096 -16.559 1.00 75.44 73 ARG A C 1
ATOM 570 O O . ARG A 1 73 ? 15.104 4.265 -17.698 1.00 75.44 73 ARG A O 1
ATOM 577 N N . THR A 1 74 ? 14.246 5.089 -15.790 1.00 77.44 74 THR A N 1
ATOM 578 C CA . THR A 1 74 ? 14.234 6.483 -16.248 1.00 77.44 74 THR A CA 1
ATOM 579 C C . THR A 1 74 ? 15.567 7.185 -16.018 1.00 77.44 74 THR A C 1
ATOM 581 O O . THR A 1 74 ? 15.929 8.049 -16.811 1.00 77.44 74 THR A O 1
ATOM 584 N N . ASP A 1 75 ? 16.329 6.787 -14.994 1.00 75.75 75 ASP A N 1
ATOM 585 C CA . ASP A 1 75 ? 17.568 7.469 -14.587 1.00 75.75 75 ASP A CA 1
ATOM 586 C C . ASP A 1 75 ? 18.835 6.825 -15.183 1.00 75.75 75 ASP A C 1
ATOM 588 O O . ASP A 1 75 ? 19.923 6.887 -14.606 1.00 75.75 75 ASP A O 1
ATOM 592 N N . VAL A 1 76 ? 18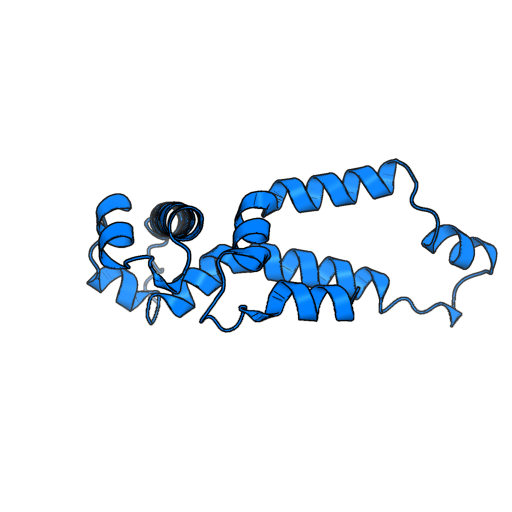.717 6.185 -16.351 1.00 74.25 76 VAL A N 1
ATOM 593 C CA . VAL A 1 76 ? 19.858 5.539 -17.013 1.00 74.25 76 VAL A CA 1
ATOM 594 C C . VAL A 1 76 ? 20.720 6.586 -17.721 1.00 74.25 76 VAL A C 1
ATOM 596 O O . VAL A 1 76 ? 20.315 7.190 -18.714 1.00 74.25 76 VAL A O 1
ATOM 599 N N . ASP A 1 77 ? 21.950 6.771 -17.239 1.00 80.44 77 ASP A N 1
ATOM 600 C CA . ASP A 1 77 ? 22.954 7.582 -17.926 1.00 80.44 77 ASP A CA 1
ATOM 601 C C . ASP A 1 77 ? 23.573 6.809 -19.099 1.00 80.44 77 ASP A C 1
ATOM 603 O O . ASP A 1 77 ? 24.567 6.088 -18.968 1.00 80.44 77 ASP A O 1
ATOM 607 N N . PHE A 1 78 ? 22.993 7.007 -20.280 1.00 81.44 78 PHE A N 1
ATOM 608 C CA . PHE A 1 78 ? 23.484 6.405 -21.517 1.00 81.44 78 PHE A CA 1
ATOM 609 C C . PHE A 1 78 ? 24.837 6.963 -21.983 1.00 81.44 78 PHE A C 1
ATOM 611 O O . PHE A 1 78 ? 25.446 6.372 -22.871 1.00 81.44 78 PHE A O 1
ATOM 618 N N . SER A 1 79 ? 25.340 8.071 -21.418 1.00 84.00 79 SER A N 1
ATOM 619 C CA . SER A 1 79 ? 26.585 8.703 -21.888 1.00 84.00 79 SER A CA 1
ATOM 620 C C . SER A 1 79 ? 27.831 7.837 -21.673 1.00 84.00 79 SER A C 1
ATOM 622 O O . SER A 1 79 ? 28.839 8.017 -22.357 1.00 84.00 79 SER A O 1
ATOM 624 N N . SER A 1 80 ? 27.745 6.879 -20.749 1.00 83.44 80 SER A N 1
ATOM 625 C CA . SER A 1 80 ? 28.809 5.928 -20.419 1.00 83.44 80 SER A CA 1
ATOM 626 C C . SER A 1 80 ? 28.656 4.559 -21.096 1.00 83.44 80 SER A C 1
ATOM 628 O O . SER A 1 80 ? 29.512 3.695 -20.911 1.00 83.44 80 SER A O 1
ATOM 630 N N . MET A 1 81 ? 27.594 4.361 -21.885 1.00 86.62 81 MET A N 1
ATOM 631 C CA . MET A 1 81 ? 27.245 3.080 -22.504 1.00 86.62 81 MET A CA 1
ATOM 632 C C . MET A 1 81 ? 27.633 3.053 -23.987 1.00 86.62 81 MET A C 1
ATOM 634 O O . MET A 1 81 ? 27.547 4.055 -24.695 1.00 86.62 81 MET A O 1
ATOM 638 N N . SER A 1 82 ? 28.031 1.886 -24.486 1.00 88.06 82 SER A N 1
ATOM 639 C CA . SER A 1 82 ? 28.174 1.635 -25.923 1.00 88.06 82 SER A CA 1
ATOM 640 C C . SER A 1 82 ? 26.812 1.505 -26.615 1.00 88.06 82 SER A C 1
ATOM 642 O O . SER A 1 82 ? 25.813 1.140 -25.995 1.00 88.06 82 SER A O 1
ATOM 644 N N . ASP A 1 83 ? 26.770 1.709 -27.935 1.00 86.31 83 ASP A N 1
ATOM 645 C CA . ASP A 1 83 ? 25.555 1.527 -28.748 1.00 86.31 83 ASP A CA 1
ATOM 646 C C . ASP A 1 83 ? 24.901 0.144 -28.567 1.00 86.31 83 ASP A C 1
ATOM 648 O O . ASP A 1 83 ? 23.682 0.002 -28.677 1.00 86.31 83 ASP A O 1
ATOM 652 N N . GLU A 1 84 ? 25.705 -0.895 -28.329 1.00 83.94 84 GLU A N 1
ATOM 653 C CA . GLU A 1 84 ? 25.220 -2.259 -28.115 1.00 83.94 84 GLU A CA 1
ATOM 654 C C . GLU A 1 84 ? 24.591 -2.419 -26.726 1.00 83.94 84 GLU A C 1
ATOM 656 O O . GLU A 1 84 ? 23.515 -3.002 -26.600 1.00 83.94 84 GLU A O 1
ATOM 661 N N . GLU A 1 85 ? 25.191 -1.827 -25.693 1.00 82.38 85 GLU A N 1
ATOM 662 C CA . GLU A 1 85 ? 24.624 -1.798 -24.343 1.00 82.38 85 GLU A CA 1
ATOM 663 C C . GLU A 1 85 ? 23.317 -1.002 -24.301 1.00 82.38 85 GLU A C 1
ATOM 665 O O . GLU A 1 85 ? 22.345 -1.478 -23.718 1.00 82.38 85 GLU A O 1
ATOM 670 N N . VAL A 1 86 ? 23.245 0.144 -24.989 1.00 81.38 86 VAL A N 1
ATOM 671 C CA . VAL A 1 86 ? 22.009 0.936 -25.125 1.00 81.38 86 VAL A CA 1
ATOM 672 C C . VAL A 1 86 ? 20.912 0.139 -25.832 1.00 81.38 86 VAL A C 1
ATOM 674 O O . VAL A 1 86 ? 19.756 0.184 -25.426 1.00 81.38 86 VAL A O 1
ATOM 677 N N . LYS A 1 87 ? 21.240 -0.635 -26.873 1.00 80.12 87 LYS A N 1
ATOM 678 C CA . LYS A 1 87 ? 20.252 -1.522 -27.513 1.00 80.12 87 LYS A CA 1
ATOM 679 C C . LYS A 1 87 ? 19.792 -2.624 -26.566 1.00 80.12 87 LYS A C 1
ATOM 681 O O . LYS A 1 87 ? 18.605 -2.937 -26.537 1.00 80.12 87 LYS A O 1
ATOM 686 N N . ASN A 1 88 ? 20.707 -3.185 -25.782 1.00 77.69 88 ASN A N 1
ATOM 687 C CA . ASN A 1 88 ? 20.410 -4.272 -24.857 1.00 77.69 88 ASN A CA 1
ATOM 688 C C . ASN A 1 88 ? 19.534 -3.838 -23.670 1.00 77.69 88 ASN A C 1
ATOM 690 O O . ASN A 1 88 ? 18.802 -4.682 -23.155 1.00 77.69 88 ASN A O 1
ATOM 694 N N . THR A 1 89 ? 19.522 -2.557 -23.274 1.00 74.44 89 THR A N 1
ATOM 695 C CA . THR A 1 89 ? 18.577 -2.062 -22.247 1.00 74.44 89 THR A CA 1
ATOM 696 C C . THR A 1 89 ? 17.115 -2.130 -22.697 1.00 74.44 89 THR A C 1
ATOM 698 O O . THR A 1 89 ? 16.225 -2.279 -21.864 1.00 74.44 89 THR A O 1
ATOM 701 N N . TRP A 1 90 ? 16.860 -2.091 -24.008 1.00 70.00 90 TRP A N 1
ATOM 702 C CA . TRP A 1 90 ? 15.523 -2.212 -24.598 1.00 70.00 90 TRP A CA 1
ATOM 703 C C . TRP A 1 90 ? 15.104 -3.663 -24.879 1.00 70.00 90 TRP A C 1
ATOM 705 O O . TRP A 1 90 ? 13.947 -3.922 -25.221 1.00 70.00 90 TRP A O 1
ATOM 715 N N . ILE A 1 91 ? 16.015 -4.633 -24.736 1.00 71.56 91 ILE A N 1
ATOM 716 C CA . ILE A 1 91 ? 15.704 -6.046 -24.964 1.00 71.56 91 ILE A CA 1
ATOM 717 C C . ILE A 1 91 ? 15.059 -6.630 -23.705 1.00 71.56 91 ILE A C 1
ATOM 719 O O . ILE A 1 91 ? 15.732 -6.999 -22.741 1.00 71.56 91 ILE A O 1
ATOM 723 N N . MET A 1 92 ? 13.737 -6.798 -23.753 1.00 70.62 92 MET A N 1
ATOM 724 C CA . MET A 1 92 ? 12.961 -7.570 -22.776 1.00 70.62 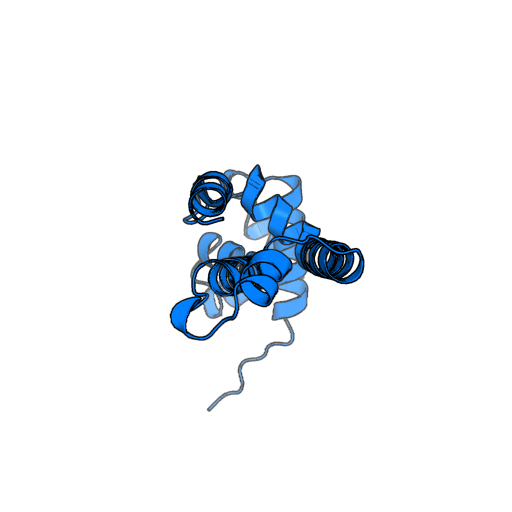92 MET A CA 1
ATOM 725 C C . MET A 1 92 ? 13.284 -9.069 -22.908 1.00 70.62 92 MET A C 1
ATOM 727 O O . MET A 1 92 ? 12.528 -9.835 -23.503 1.00 70.62 92 MET A O 1
ATOM 731 N N . ASN A 1 93 ? 14.441 -9.495 -22.402 1.00 81.88 93 ASN A N 1
ATOM 732 C CA . ASN A 1 93 ? 14.811 -10.909 -22.382 1.00 81.88 93 ASN A CA 1
ATOM 733 C C . ASN A 1 93 ? 13.976 -11.701 -21.354 1.00 81.88 93 ASN A C 1
ATOM 735 O O . ASN A 1 93 ? 13.325 -11.130 -20.478 1.00 81.88 93 ASN A O 1
ATOM 739 N N . GLU A 1 94 ? 14.001 -13.032 -21.454 1.00 86.88 94 GLU A N 1
ATOM 740 C CA . GLU A 1 94 ? 13.211 -13.918 -20.588 1.00 86.88 94 GLU A CA 1
ATOM 741 C C . GLU A 1 94 ? 13.466 -13.664 -19.099 1.00 86.88 94 GLU A C 1
ATOM 743 O O . GLU A 1 94 ? 12.517 -13.505 -18.332 1.00 86.88 94 GLU A O 1
ATOM 748 N N . LYS A 1 95 ? 14.741 -13.571 -18.692 1.00 85.44 95 LYS A N 1
ATOM 749 C CA . LYS A 1 95 ? 15.114 -13.298 -17.298 1.00 85.44 95 LYS A CA 1
ATOM 750 C C . LYS A 1 95 ? 14.445 -12.016 -16.810 1.00 85.44 95 LYS A C 1
ATOM 752 O O . LYS A 1 95 ? 13.877 -11.990 -15.725 1.00 85.44 95 LYS A O 1
ATOM 757 N N . TYR A 1 96 ? 14.502 -10.974 -17.626 1.00 81.81 96 TYR A N 1
ATOM 758 C CA . TYR A 1 96 ? 13.957 -9.678 -17.289 1.00 81.81 96 TYR A CA 1
ATOM 759 C C . TYR A 1 96 ? 12.436 -9.700 -17.132 1.00 81.81 96 TYR A C 1
ATOM 761 O O . TYR A 1 96 ? 11.905 -9.228 -16.130 1.00 81.81 96 TYR A O 1
ATOM 769 N N . ILE A 1 97 ? 11.739 -10.317 -18.088 1.00 85.25 97 ILE A N 1
ATOM 770 C CA . ILE A 1 97 ? 10.288 -10.507 -18.032 1.00 85.25 97 ILE A CA 1
ATOM 771 C C . ILE A 1 97 ? 9.899 -11.274 -16.759 1.00 85.25 97 ILE A C 1
ATOM 773 O O . ILE A 1 97 ? 8.978 -10.866 -16.051 1.00 85.25 97 ILE A O 1
ATOM 777 N N . LEU A 1 98 ? 10.617 -12.353 -16.432 1.00 90.31 98 LEU A N 1
ATOM 778 C CA . LEU A 1 98 ? 10.372 -13.144 -15.225 1.00 90.31 98 LEU A CA 1
ATOM 779 C C . LEU A 1 98 ? 10.599 -12.343 -13.939 1.00 90.31 98 LEU A C 1
ATOM 781 O O . LEU A 1 98 ? 9.819 -12.486 -12.998 1.00 90.31 98 LEU A O 1
ATOM 785 N N . ASP A 1 99 ? 11.630 -11.500 -13.889 1.00 88.62 99 ASP A N 1
ATOM 786 C CA . ASP A 1 99 ? 11.901 -10.649 -12.729 1.00 88.62 99 ASP A CA 1
ATOM 787 C C . ASP A 1 99 ? 10.774 -9.616 -12.525 1.00 88.62 99 ASP A C 1
ATOM 789 O O . ASP A 1 99 ? 10.293 -9.457 -11.402 1.00 88.62 99 ASP A O 1
ATOM 793 N N . VAL A 1 100 ? 10.248 -9.015 -13.602 1.00 87.69 100 VAL A N 1
ATOM 794 C CA . VAL A 1 100 ? 9.064 -8.134 -13.532 1.00 87.69 100 VAL A CA 1
ATOM 795 C C . VAL A 1 100 ? 7.828 -8.886 -13.034 1.00 87.69 100 VAL A C 1
ATOM 797 O O . VAL A 1 100 ? 7.126 -8.400 -12.148 1.00 87.69 100 VAL A O 1
ATOM 800 N N . PHE A 1 101 ? 7.560 -10.088 -13.555 1.00 92.06 101 PHE A N 1
ATOM 801 C CA . PHE A 1 101 ? 6.426 -10.895 -13.096 1.00 92.06 101 PHE A CA 1
ATOM 802 C C . PHE A 1 101 ? 6.530 -11.264 -11.615 1.00 92.06 101 PHE A C 1
ATOM 804 O O . PHE A 1 101 ? 5.522 -11.214 -10.913 1.00 92.06 101 PHE A O 1
ATOM 811 N N . ARG A 1 102 ? 7.727 -11.609 -11.127 1.00 93.94 102 ARG A N 1
ATOM 812 C CA . ARG A 1 102 ? 7.963 -11.900 -9.703 1.00 93.94 1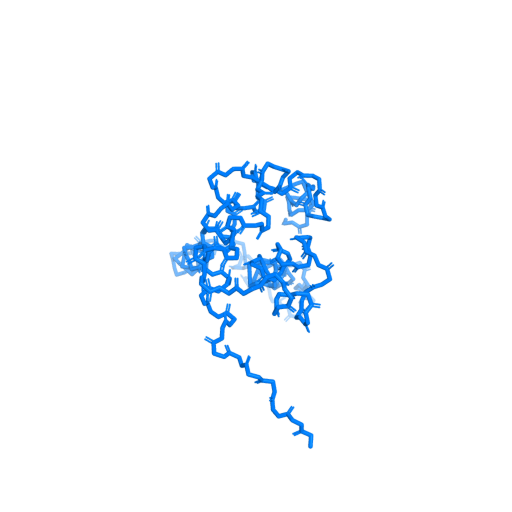02 ARG A CA 1
ATOM 813 C C . ARG A 1 102 ? 7.668 -10.689 -8.833 1.00 93.94 102 ARG A C 1
ATOM 815 O O . ARG A 1 102 ? 6.929 -10.820 -7.863 1.00 93.94 102 ARG A O 1
ATOM 822 N N . ILE A 1 103 ? 8.178 -9.520 -9.225 1.00 92.50 103 ILE A N 1
ATOM 823 C CA . ILE A 1 103 ? 7.909 -8.258 -8.534 1.00 92.50 103 ILE A CA 1
ATOM 824 C C . ILE A 1 103 ? 6.400 -8.026 -8.435 1.00 92.50 103 ILE A C 1
ATOM 826 O O . ILE A 1 103 ? 5.882 -7.892 -7.330 1.00 92.50 103 ILE A O 1
ATOM 830 N N . LEU A 1 104 ? 5.684 -8.050 -9.565 1.00 93.44 104 LEU A N 1
ATOM 831 C CA . LEU A 1 104 ? 4.235 -7.820 -9.595 1.00 93.44 104 LEU A CA 1
ATOM 832 C C . LEU A 1 104 ? 3.461 -8.862 -8.783 1.00 93.44 104 LEU A C 1
ATOM 834 O O . LEU A 1 104 ? 2.479 -8.521 -8.131 1.00 93.44 104 LEU A O 1
ATOM 838 N N . TRP A 1 105 ? 3.897 -10.121 -8.789 1.00 95.31 105 TRP A N 1
ATOM 839 C CA . TRP A 1 105 ? 3.268 -11.186 -8.011 1.00 95.31 105 TRP A CA 1
ATOM 840 C C . TRP A 1 105 ? 3.414 -10.981 -6.495 1.00 95.31 105 TRP A C 1
ATOM 842 O O . TRP A 1 105 ? 2.451 -11.190 -5.744 1.00 95.31 105 TRP A O 1
ATOM 852 N N . ASP A 1 106 ? 4.589 -10.526 -6.055 1.00 96.56 106 ASP A N 1
ATOM 853 C CA . ASP A 1 106 ? 4.933 -10.280 -4.649 1.00 96.56 106 ASP A CA 1
ATOM 854 C C . ASP A 1 106 ? 4.200 -9.083 -4.029 1.00 96.56 106 ASP A C 1
ATOM 856 O O . ASP A 1 106 ? 4.159 -8.958 -2.798 1.00 96.56 106 ASP A O 1
ATOM 860 N N . ILE A 1 107 ? 3.641 -8.205 -4.867 1.00 96.81 107 ILE A N 1
ATOM 861 C CA . ILE A 1 107 ? 2.852 -7.032 -4.462 1.00 96.81 107 ILE A CA 1
ATOM 862 C C . ILE A 1 107 ? 1.435 -7.035 -5.052 1.00 96.81 107 ILE A C 1
ATOM 864 O O . ILE A 1 107 ? 0.764 -6.007 -5.039 1.00 96.81 107 ILE A O 1
ATOM 868 N N . ARG A 1 108 ? 0.972 -8.158 -5.621 1.00 96.69 108 ARG A N 1
ATOM 869 C CA . ARG A 1 108 ? -0.224 -8.201 -6.489 1.00 96.69 108 ARG A CA 1
ATOM 870 C C . ARG A 1 108 ? -1.483 -7.615 -5.845 1.00 96.69 108 ARG A C 1
ATOM 872 O O . ARG A 1 108 ? -2.303 -7.013 -6.526 1.00 96.69 108 ARG A O 1
ATOM 879 N N . GLU A 1 109 ? -1.648 -7.805 -4.541 1.00 97.69 109 GLU A N 1
ATOM 880 C CA . GLU A 1 109 ? -2.827 -7.359 -3.802 1.00 97.69 109 GLU A CA 1
ATOM 881 C C . GLU A 1 109 ? -2.794 -5.850 -3.583 1.00 97.69 109 GLU A C 1
ATOM 883 O O . GLU A 1 109 ? -3.758 -5.154 -3.885 1.00 97.69 109 GLU A O 1
ATOM 888 N N . GLU A 1 110 ? -1.660 -5.332 -3.125 1.00 97.94 110 GLU A N 1
ATOM 889 C CA . GLU A 1 110 ? -1.401 -3.904 -2.989 1.00 97.94 110 GLU A CA 1
ATOM 890 C C . GLU A 1 110 ? -1.449 -3.185 -4.339 1.00 97.94 110 GLU A C 1
ATOM 892 O O . GLU A 1 110 ? -1.936 -2.061 -4.426 1.00 97.94 110 GLU A O 1
ATOM 897 N N . PHE A 1 111 ? -0.995 -3.840 -5.407 1.00 96.25 111 PHE A N 1
ATOM 898 C CA . PHE A 1 111 ? -1.073 -3.297 -6.755 1.00 96.25 111 PHE A CA 1
ATOM 899 C C . PHE A 1 111 ? -2.527 -3.143 -7.217 1.00 96.25 111 PHE A C 1
ATOM 901 O O . PHE A 1 111 ? -2.906 -2.075 -7.692 1.00 96.25 111 PHE A O 1
ATOM 908 N N . VAL A 1 112 ? -3.377 -4.151 -6.990 1.00 97.00 112 VAL A N 1
ATOM 909 C CA . VAL A 1 112 ? -4.829 -4.034 -7.220 1.00 97.00 112 VAL A CA 1
ATOM 910 C C . VAL A 1 112 ? -5.435 -2.928 -6.352 1.00 97.00 112 VAL A C 1
ATOM 912 O O . VAL A 1 112 ? -6.269 -2.159 -6.832 1.00 97.00 112 VAL A O 1
ATOM 915 N N . LEU A 1 113 ? -5.002 -2.802 -5.093 1.00 98.38 113 LEU A N 1
ATOM 916 C CA . LEU A 1 113 ? -5.485 -1.738 -4.214 1.00 98.38 113 LEU A CA 1
ATOM 917 C C . LEU A 1 113 ? -5.196 -0.344 -4.782 1.00 98.38 113 LEU A C 1
ATOM 919 O O . LEU A 1 113 ? -6.082 0.511 -4.785 1.00 98.38 113 LEU A O 1
ATOM 923 N N . LEU A 1 114 ? -3.977 -0.132 -5.275 1.00 98.00 114 LEU A N 1
ATOM 924 C CA . LEU A 1 114 ? -3.544 1.128 -5.873 1.00 98.00 114 LEU A CA 1
ATOM 925 C C . LEU A 1 114 ? -4.286 1.447 -7.176 1.00 98.00 114 LEU A C 1
ATOM 927 O O . LEU A 1 114 ? -4.633 2.604 -7.399 1.00 98.00 114 LEU A O 1
ATOM 931 N N . LEU A 1 115 ? -4.539 0.440 -8.018 1.00 96.31 115 LEU A N 1
ATOM 932 C CA . LEU A 1 115 ? -5.177 0.633 -9.322 1.00 96.31 115 LEU A CA 1
ATOM 933 C C . LEU A 1 115 ? -6.699 0.798 -9.249 1.00 96.31 115 LEU A C 1
ATOM 935 O O . LEU A 1 115 ? -7.263 1.554 -10.034 1.00 96.31 115 LEU A O 1
ATOM 939 N N . GLU A 1 116 ? -7.373 0.088 -8.341 1.00 96.25 116 GLU A N 1
ATOM 940 C CA . GLU A 1 116 ? -8.838 -0.040 -8.386 1.00 96.25 116 GLU A CA 1
ATOM 941 C C . GLU A 1 116 ? -9.555 0.374 -7.096 1.00 96.25 116 GLU A C 1
ATOM 943 O O . GLU A 1 116 ? -10.775 0.559 -7.096 1.00 96.25 116 GLU A O 1
ATOM 948 N N . LYS A 1 117 ? -8.841 0.482 -5.969 1.00 98.19 117 LYS A N 1
ATOM 949 C CA . LYS A 1 117 ? -9.453 0.591 -4.629 1.00 98.19 117 LYS A CA 1
ATOM 950 C C . LYS A 1 117 ? -9.018 1.830 -3.847 1.00 98.19 117 LYS A C 1
ATOM 952 O O . LYS A 1 117 ? -9.437 1.987 -2.699 1.00 98.19 117 LYS A O 1
ATOM 957 N N . SER A 1 118 ? -8.240 2.710 -4.468 1.00 98.06 118 SER A N 1
ATOM 958 C CA . SER A 1 118 ? -7.609 3.894 -3.874 1.00 98.06 118 SER A CA 1
ATOM 959 C C . SER A 1 118 ? -8.420 5.189 -4.018 1.00 98.06 118 SER A C 1
ATOM 961 O O . SER A 1 118 ? -7.972 6.235 -3.554 1.00 98.06 118 SER A O 1
ATOM 963 N N . ALA A 1 119 ? -9.606 5.159 -4.637 1.00 97.81 119 ALA A N 1
ATOM 964 C CA . ALA A 1 119 ? -10.442 6.351 -4.800 1.00 97.81 119 ALA A CA 1
ATOM 965 C C . ALA A 1 119 ? -10.664 7.074 -3.457 1.00 97.81 119 ALA A C 1
ATOM 967 O O . ALA A 1 119 ? -10.994 6.434 -2.456 1.00 97.81 119 ALA A O 1
ATOM 968 N N . GLY A 1 120 ? -10.495 8.399 -3.438 1.00 96.00 120 GLY A N 1
ATOM 969 C CA . GLY A 1 120 ? -10.608 9.212 -2.223 1.00 96.00 120 GLY A CA 1
ATOM 970 C C . GLY A 1 120 ? -9.399 9.165 -1.279 1.00 96.00 120 GLY A C 1
ATOM 971 O O . GLY A 1 120 ? -9.492 9.730 -0.191 1.00 96.00 120 GLY A O 1
ATOM 972 N N . THR A 1 121 ? -8.301 8.515 -1.680 1.00 97.62 121 THR A N 1
ATOM 973 C CA . THR A 1 121 ? -6.992 8.577 -1.003 1.00 97.62 121 THR A CA 1
ATOM 974 C C . THR A 1 121 ? -6.027 9.475 -1.769 1.00 97.62 121 THR A C 1
ATOM 976 O O . THR A 1 121 ? -6.263 9.810 -2.931 1.00 97.62 121 THR A O 1
ATOM 979 N N . VAL A 1 122 ? -4.867 9.765 -1.179 1.00 96.50 122 VAL A N 1
ATOM 980 C CA . VAL A 1 122 ? -3.742 10.405 -1.892 1.00 96.50 122 VAL A CA 1
ATOM 981 C C . VAL A 1 122 ? -3.233 9.599 -3.099 1.00 96.50 122 VAL A C 1
ATOM 983 O O . VAL A 1 122 ? -2.518 10.140 -3.936 1.00 96.50 122 VAL A O 1
ATOM 986 N N . HIS A 1 123 ? -3.596 8.317 -3.202 1.00 97.31 123 HIS A N 1
ATOM 987 C CA . HIS A 1 123 ? -3.217 7.418 -4.291 1.00 97.31 123 HIS A CA 1
ATOM 988 C C . HIS A 1 123 ? -4.322 7.245 -5.346 1.00 97.31 123 HIS A C 1
ATOM 990 O O . HIS A 1 123 ? -4.212 6.357 -6.188 1.00 97.31 123 HIS A O 1
ATOM 996 N N . GLU A 1 124 ? -5.390 8.051 -5.332 1.00 97.56 124 GLU A N 1
ATOM 997 C CA . GLU A 1 124 ? -6.533 7.866 -6.244 1.00 97.56 124 GLU A CA 1
ATOM 998 C C . GLU A 1 124 ? -6.165 7.921 -7.738 1.00 97.56 124 GLU A C 1
ATOM 1000 O O . GLU A 1 124 ? -6.795 7.249 -8.552 1.00 97.56 124 GLU A O 1
ATOM 1005 N N . ASN A 1 125 ? -5.118 8.672 -8.092 1.00 96.88 125 ASN A N 1
ATOM 1006 C CA . ASN A 1 125 ? -4.629 8.811 -9.467 1.00 96.88 125 ASN A CA 1
ATOM 1007 C C . ASN A 1 125 ? -3.431 7.902 -9.776 1.00 96.88 125 ASN A C 1
ATOM 1009 O O . ASN A 1 125 ? -2.822 8.040 -10.837 1.00 96.88 125 ASN A O 1
ATOM 1013 N N . PHE A 1 126 ? -3.103 6.946 -8.896 1.00 96.06 126 PHE A N 1
ATOM 1014 C CA . PHE A 1 126 ? -1.878 6.149 -9.002 1.00 96.06 126 PHE A CA 1
ATOM 1015 C C . PHE A 1 126 ? -1.699 5.507 -10.381 1.00 96.06 126 PHE A C 1
ATOM 1017 O O . PHE A 1 126 ? -0.610 5.566 -10.939 1.00 96.06 126 PHE A O 1
ATOM 1024 N N . GLY A 1 127 ? -2.754 4.931 -10.967 1.00 92.56 127 GLY A N 1
ATOM 1025 C CA . GLY A 1 127 ? -2.671 4.314 -12.295 1.00 92.56 127 GLY A CA 1
ATOM 1026 C C . GLY A 1 127 ? -2.282 5.297 -13.409 1.00 92.56 127 GLY A C 1
ATOM 1027 O O . GLY A 1 127 ? -1.486 4.947 -14.277 1.00 92.56 127 GLY A O 1
ATOM 1028 N N . HIS A 1 128 ? -2.799 6.530 -13.368 1.00 94.00 128 HIS A N 1
ATOM 1029 C CA . HIS A 1 128 ? -2.440 7.581 -14.322 1.00 94.00 128 HIS A CA 1
ATOM 1030 C C . HIS A 1 128 ? -0.993 8.041 -14.117 1.00 94.00 128 HIS A C 1
ATOM 1032 O O . HIS A 1 128 ? -0.204 8.034 -15.061 1.00 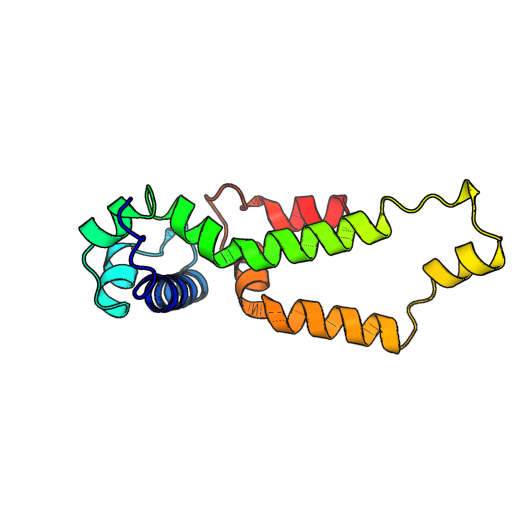94.00 128 HIS A O 1
ATOM 1038 N N . ASP A 1 129 ? -0.634 8.369 -12.876 1.00 93.56 129 ASP A N 1
ATOM 1039 C CA . ASP A 1 129 ? 0.688 8.896 -12.528 1.00 93.56 129 ASP A CA 1
ATOM 1040 C C . ASP A 1 129 ? 1.793 7.861 -12.764 1.00 93.56 129 ASP A C 1
ATOM 1042 O O . ASP A 1 129 ? 2.906 8.196 -13.161 1.00 93.56 129 ASP A O 1
ATOM 1046 N N . PHE A 1 130 ? 1.499 6.583 -12.526 1.00 91.25 130 PHE A N 1
ATOM 1047 C CA . PHE A 1 130 ? 2.417 5.487 -12.804 1.00 91.25 130 PHE A CA 1
ATOM 1048 C C . PHE A 1 130 ? 2.625 5.295 -14.310 1.00 91.25 130 PHE A C 1
ATOM 1050 O O . PHE A 1 130 ? 3.765 5.196 -14.753 1.00 91.25 130 PHE A O 1
ATOM 1057 N N . ALA A 1 131 ? 1.551 5.316 -15.107 1.00 90.19 131 ALA A N 1
ATOM 1058 C CA . ALA A 1 131 ? 1.643 5.196 -16.562 1.00 90.19 131 ALA A CA 1
ATOM 1059 C C . ALA A 1 131 ? 2.350 6.389 -17.227 1.00 90.19 131 ALA A C 1
ATOM 1061 O O . ALA A 1 131 ? 2.939 6.220 -18.286 1.00 90.19 131 ALA A O 1
ATOM 1062 N N . PHE A 1 132 ? 2.293 7.584 -16.631 1.00 90.12 132 PHE A N 1
ATOM 1063 C CA . PHE A 1 132 ? 2.995 8.763 -17.145 1.00 90.12 132 PHE A CA 1
ATOM 1064 C C . PHE A 1 132 ? 4.506 8.739 -16.857 1.00 90.12 132 PHE A C 1
ATOM 1066 O O . PHE A 1 132 ? 5.273 9.385 -17.568 1.00 90.12 132 PHE A O 1
ATOM 1073 N N . ARG A 1 133 ? 4.933 8.037 -15.798 1.00 86.06 133 ARG A N 1
ATOM 1074 C CA . ARG A 1 133 ? 6.346 7.945 -15.395 1.00 86.06 133 ARG A CA 1
ATOM 1075 C C . ARG A 1 133 ? 7.089 6.749 -15.996 1.00 86.06 133 ARG A C 1
ATOM 1077 O O . ARG A 1 133 ? 8.315 6.790 -16.026 1.00 86.06 133 ARG A O 1
ATOM 1084 N N . MET A 1 134 ? 6.375 5.695 -16.399 1.00 74.94 134 MET A N 1
ATOM 1085 C CA . MET A 1 134 ? 6.937 4.518 -17.081 1.00 74.94 134 MET A CA 1
ATOM 1086 C C . MET A 1 134 ? 7.237 4.812 -18.551 1.00 74.94 134 MET A C 1
ATOM 1088 O O . MET A 1 134 ? 8.272 4.298 -19.030 1.00 74.94 134 MET A O 1
#